Protein AF-A0A250F7J3-F1 (afdb_monomer_lite)

pLDDT: mean 81.71, std 17.4, range [38.53, 98.38]

Organism: NCBI:txid327575

Structure (mmCIF, N/CA/C/O backbone):
data_AF-A0A250F7J3-F1
#
_entry.id   AF-A0A250F7J3-F1
#
loop_
_atom_site.group_PDB
_atom_site.id
_atom_site.type_symbol
_atom_site.label_atom_id
_atom_site.label_alt_id
_atom_site.label_comp_id
_atom_site.label_asym_id
_atom_site.label_entity_id
_atom_site.label_seq_id
_atom_site.pdbx_PDB_ins_code
_atom_site.Cartn_x
_atom_site.Cartn_y
_atom_site.Cartn_z
_atom_site.occupancy
_atom_site.B_iso_or_equiv
_atom_site.auth_seq_id
_atom_site.auth_comp_id
_atom_site.auth_asym_id
_atom_site.auth_atom_id
_atom_site.pdbx_PDB_model_num
ATOM 1 N N . MET A 1 1 ? 18.453 -1.401 -20.185 1.00 39.81 1 MET A N 1
ATOM 2 C CA . MET A 1 1 ? 17.573 -1.669 -19.029 1.00 39.81 1 MET A CA 1
ATOM 3 C C . MET A 1 1 ? 16.421 -0.685 -19.110 1.00 39.81 1 MET A C 1
ATOM 5 O O . MET A 1 1 ? 16.664 0.511 -19.029 1.00 39.81 1 MET A O 1
ATOM 9 N N . SER A 1 2 ? 15.221 -1.156 -19.446 1.00 39.31 2 SER A N 1
ATOM 10 C CA . SER A 1 2 ? 14.044 -0.294 -19.598 1.00 39.31 2 SER A CA 1
ATOM 11 C C . SER A 1 2 ? 13.360 -0.206 -18.242 1.00 39.31 2 SER A C 1
ATOM 13 O O . SER A 1 2 ? 12.761 -1.189 -17.827 1.00 39.31 2 SER A O 1
ATOM 15 N N . SER A 1 3 ? 13.458 0.939 -17.564 1.00 52.19 3 SER A N 1
ATOM 16 C CA . SER A 1 3 ? 12.853 1.124 -16.244 1.00 52.19 3 SER A CA 1
ATOM 17 C C . SER A 1 3 ? 11.342 0.880 -16.301 1.00 52.19 3 SER A C 1
ATOM 19 O O . SER A 1 3 ? 10.613 1.539 -17.054 1.00 52.19 3 SER A O 1
ATOM 21 N N . LYS A 1 4 ? 10.836 -0.084 -15.522 1.00 63.06 4 LYS A N 1
ATOM 22 C CA . LYS A 1 4 ? 9.383 -0.295 -15.393 1.00 63.06 4 LYS A CA 1
ATOM 23 C C . LYS A 1 4 ? 8.756 0.930 -14.715 1.00 63.06 4 LYS A C 1
ATOM 25 O O . LYS A 1 4 ? 8.956 1.192 -13.531 1.00 63.06 4 LYS A O 1
ATOM 30 N N . LYS A 1 5 ? 7.964 1.696 -15.469 1.00 75.81 5 LYS A N 1
ATOM 31 C CA . LYS A 1 5 ? 7.272 2.891 -14.966 1.00 75.81 5 LYS A CA 1
ATOM 32 C C . LYS A 1 5 ? 6.105 2.496 -14.053 1.00 75.81 5 LYS A C 1
ATOM 34 O O . LYS A 1 5 ? 5.155 1.864 -14.504 1.00 75.81 5 LYS A O 1
ATOM 39 N N . THR A 1 6 ? 6.157 2.905 -12.786 1.00 87.12 6 THR A N 1
ATOM 40 C CA . THR A 1 6 ? 5.062 2.704 -11.824 1.00 87.12 6 THR A CA 1
ATOM 41 C C . THR A 1 6 ? 3.988 3.800 -11.918 1.00 87.12 6 THR A C 1
ATOM 43 O O . THR A 1 6 ? 4.267 4.938 -12.304 1.00 87.12 6 THR A O 1
ATOM 46 N N . ILE A 1 7 ? 2.744 3.462 -11.558 1.00 89.94 7 ILE A N 1
ATOM 47 C CA . ILE A 1 7 ? 1.614 4.407 -11.441 1.00 89.94 7 ILE A CA 1
ATOM 48 C C . ILE A 1 7 ? 1.543 5.093 -10.067 1.00 89.94 7 ILE A C 1
ATOM 50 O O . ILE A 1 7 ? 0.808 6.078 -9.896 1.00 89.94 7 ILE A O 1
ATOM 54 N N . PHE A 1 8 ? 2.278 4.562 -9.088 1.00 91.25 8 PHE A N 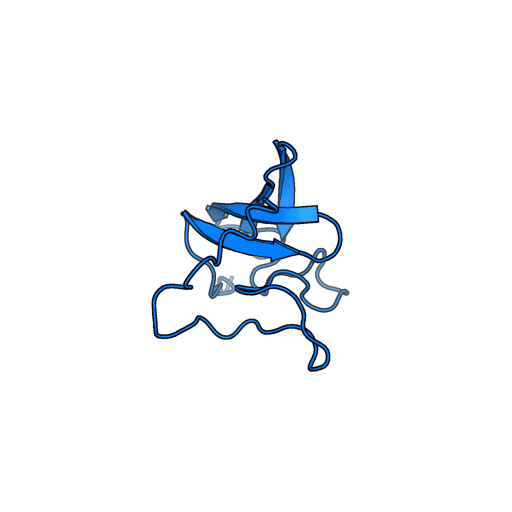1
ATOM 55 C CA . PHE A 1 8 ? 2.339 5.076 -7.727 1.00 91.25 8 PHE A CA 1
ATOM 56 C C . PHE A 1 8 ? 3.308 6.255 -7.634 1.00 91.25 8 PHE A C 1
ATOM 58 O O . PHE A 1 8 ? 4.244 6.396 -8.420 1.00 91.25 8 PHE A O 1
ATOM 65 N N . LYS A 1 9 ? 3.063 7.134 -6.668 1.00 93.31 9 LYS A N 1
ATOM 66 C CA . LYS A 1 9 ? 3.858 8.323 -6.367 1.00 93.31 9 LYS A CA 1
ATOM 67 C C . LYS A 1 9 ? 4.115 8.387 -4.870 1.00 93.31 9 LYS A C 1
ATOM 69 O O . LYS A 1 9 ? 3.313 7.914 -4.070 1.00 93.31 9 LYS A O 1
ATOM 74 N N . ILE A 1 10 ? 5.228 9.007 -4.489 1.00 95.06 10 ILE A N 1
ATOM 75 C CA . ILE A 1 10 ? 5.530 9.279 -3.081 1.00 95.06 10 ILE A CA 1
ATOM 76 C C . ILE A 1 10 ? 4.368 10.070 -2.464 1.00 95.06 10 ILE A C 1
ATOM 78 O O . ILE A 1 10 ? 3.840 10.992 -3.084 1.00 95.06 10 ILE A O 1
ATOM 82 N N . ASN A 1 11 ? 3.998 9.701 -1.238 1.00 95.38 11 ASN A N 1
ATOM 83 C CA . ASN A 1 11 ? 2.852 10.196 -0.473 1.00 95.38 11 ASN A CA 1
ATOM 84 C C . ASN A 1 11 ? 1.467 9.772 -0.976 1.00 95.38 11 ASN A C 1
ATOM 86 O O . ASN A 1 11 ? 0.473 10.186 -0.378 1.00 95.38 11 ASN A O 1
ATOM 90 N N . ASP A 1 12 ? 1.366 8.910 -1.992 1.00 94.69 12 ASP A N 1
ATOM 91 C CA . ASP A 1 12 ? 0.085 8.284 -2.304 1.00 94.69 12 ASP A CA 1
ATOM 92 C C . ASP A 1 12 ? -0.420 7.469 -1.118 1.00 94.69 12 ASP A C 1
ATOM 94 O O . ASP A 1 12 ? 0.327 6.706 -0.493 1.00 94.69 12 ASP A O 1
ATOM 98 N N . ARG A 1 13 ? -1.719 7.610 -0.853 1.00 95.06 13 ARG A N 1
ATOM 99 C CA . ARG A 1 13 ? -2.444 6.755 0.074 1.00 95.06 13 ARG A CA 1
ATOM 100 C C . ARG A 1 13 ? -2.925 5.513 -0.663 1.00 95.06 13 ARG A C 1
ATOM 102 O O . ARG A 1 13 ? -3.601 5.629 -1.684 1.00 95.06 13 ARG A O 1
ATOM 109 N N . VAL A 1 14 ? -2.566 4.349 -0.144 1.00 95.19 14 VAL A N 1
ATOM 110 C CA . VAL A 1 14 ? -2.816 3.051 -0.775 1.00 95.19 14 VAL A CA 1
ATOM 111 C C . VAL A 1 14 ? -3.313 2.038 0.247 1.00 95.19 14 VAL A C 1
ATOM 113 O O . VAL A 1 14 ? -3.083 2.189 1.446 1.00 95.19 14 VAL A O 1
ATOM 116 N N . PHE A 1 15 ? -3.991 1.008 -0.232 1.00 94.81 15 PHE A N 1
ATOM 117 C CA . PHE A 1 15 ? -4.543 -0.083 0.549 1.00 94.81 15 PHE A CA 1
ATOM 118 C C . PHE A 1 15 ? -4.009 -1.413 0.028 1.00 94.81 15 PHE A C 1
ATOM 120 O O . PHE A 1 15 ? -3.922 -1.613 -1.184 1.00 94.81 15 PHE A O 1
ATOM 127 N N . ASP A 1 16 ? -3.701 -2.318 0.946 1.00 94.38 16 ASP A N 1
ATOM 128 C CA . ASP A 1 16 ? -3.455 -3.729 0.677 1.00 94.38 16 ASP A CA 1
ATOM 129 C C . ASP A 1 16 ? -4.355 -4.553 1.603 1.00 94.38 16 ASP A C 1
ATOM 131 O O . ASP A 1 16 ? -4.484 -4.240 2.786 1.00 94.38 16 ASP A O 1
ATOM 135 N N . ILE A 1 17 ? -4.995 -5.603 1.090 1.00 91.56 17 ILE A N 1
ATOM 136 C CA . ILE A 1 17 ? -5.949 -6.395 1.879 1.00 91.56 17 ILE A CA 1
ATOM 137 C C . ILE A 1 17 ? -5.312 -7.110 3.080 1.00 91.56 17 ILE A C 1
ATOM 139 O O . ILE A 1 17 ? -6.001 -7.363 4.066 1.00 91.56 17 ILE A O 1
ATOM 143 N N . LEU A 1 18 ? -4.012 -7.412 3.028 1.00 92.94 18 LEU A N 1
ATOM 144 C CA . LEU A 1 18 ? -3.295 -8.096 4.106 1.00 92.94 18 LEU A CA 1
ATOM 145 C C . LEU A 1 18 ? -2.810 -7.128 5.190 1.00 92.94 18 LEU A C 1
ATOM 147 O O . LEU A 1 18 ? -2.690 -7.513 6.351 1.00 92.94 18 LEU A O 1
ATOM 151 N N . PHE A 1 19 ? -2.518 -5.880 4.819 1.00 95.12 19 PHE A N 1
ATOM 152 C CA . PHE A 1 19 ? -1.838 -4.918 5.698 1.00 95.12 19 PHE A CA 1
ATOM 153 C C . PHE A 1 19 ? -2.669 -3.672 6.023 1.00 95.12 19 PHE A C 1
ATOM 155 O O . PHE A 1 19 ? -2.281 -2.873 6.878 1.00 95.12 19 PHE A O 1
ATOM 162 N N . GLY A 1 20 ? -3.815 -3.508 5.366 1.00 94.94 20 GLY A N 1
ATOM 163 C CA . GLY A 1 20 ? -4.680 -2.348 5.486 1.00 94.94 20 GLY A CA 1
ATOM 164 C C . GLY A 1 20 ? -4.141 -1.136 4.730 1.00 94.94 20 GLY A C 1
ATOM 165 O O . GLY A 1 20 ? -3.549 -1.239 3.654 1.00 94.94 20 GLY A O 1
ATOM 166 N N . TRP A 1 21 ? -4.372 0.048 5.293 1.00 97.06 21 TRP A N 1
ATOM 167 C CA . TRP A 1 21 ? -3.948 1.298 4.680 1.00 97.06 21 TRP A CA 1
ATOM 168 C C . TRP A 1 21 ? -2.479 1.629 4.959 1.00 97.06 21 TRP A C 1
ATOM 170 O O . TRP A 1 21 ? -1.947 1.397 6.046 1.00 97.06 21 TRP A O 1
ATOM 180 N N . GLY A 1 22 ? -1.835 2.237 3.969 1.00 97.31 22 GLY A N 1
ATOM 181 C CA . GLY A 1 22 ? -0.454 2.681 4.033 1.00 97.31 22 GLY A CA 1
ATOM 182 C C . GLY A 1 22 ? -0.171 3.849 3.103 1.00 97.31 22 GLY A C 1
ATOM 183 O O . GLY A 1 22 ? -1.026 4.313 2.347 1.00 97.31 22 GLY A O 1
ATOM 184 N N . THR A 1 23 ? 1.047 4.360 3.196 1.00 97.94 23 THR A N 1
ATOM 185 C CA . THR A 1 23 ? 1.506 5.501 2.407 1.00 97.94 23 THR A CA 1
ATOM 186 C C . THR A 1 23 ? 2.791 5.134 1.689 1.00 97.94 23 THR A C 1
ATOM 188 O O . THR A 1 23 ? 3.726 4.624 2.309 1.00 97.94 23 THR A O 1
ATOM 191 N N . VAL A 1 24 ? 2.861 5.423 0.391 1.00 96.88 24 VAL A N 1
ATOM 192 C CA . VAL A 1 24 ? 4.087 5.236 -0.392 1.00 96.88 24 VAL A CA 1
ATOM 193 C C . VAL A 1 24 ? 5.155 6.192 0.135 1.00 96.88 24 VAL A C 1
ATOM 195 O O . VAL A 1 24 ? 4.961 7.410 0.139 1.00 96.88 24 VAL A O 1
ATOM 198 N N . LYS A 1 25 ? 6.281 5.653 0.603 1.00 96.94 25 LYS A N 1
ATOM 199 C CA . LYS A 1 25 ? 7.378 6.445 1.186 1.00 96.94 25 LYS A CA 1
ATOM 200 C C . LYS A 1 25 ? 8.625 6.489 0.325 1.00 96.94 25 LYS A C 1
ATOM 202 O O . LYS A 1 25 ? 9.364 7.463 0.416 1.00 96.94 25 LYS A O 1
ATOM 207 N N . HIS A 1 26 ? 8.834 5.492 -0.525 1.00 94.19 26 HIS A N 1
ATOM 208 C CA . HIS A 1 26 ? 10.002 5.442 -1.389 1.00 94.19 26 HIS A CA 1
ATOM 209 C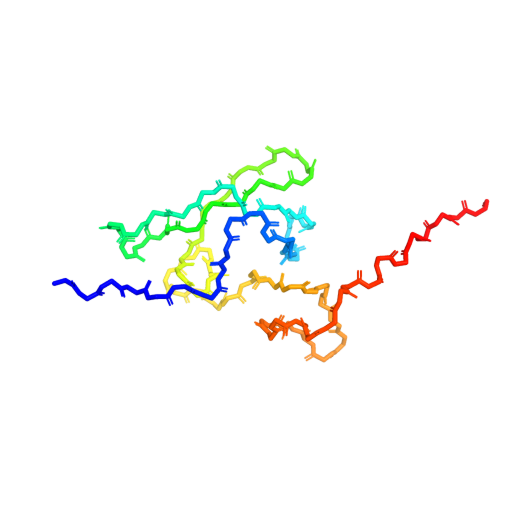 C . HIS A 1 26 ? 9.658 4.815 -2.738 1.00 94.19 26 HIS A C 1
ATOM 211 O O . HIS A 1 26 ? 8.840 3.898 -2.804 1.00 94.19 26 HIS A O 1
ATOM 217 N N . ILE A 1 27 ? 10.293 5.312 -3.801 1.00 92.31 27 ILE A N 1
ATOM 218 C CA . ILE A 1 27 ? 10.242 4.723 -5.140 1.00 92.31 27 ILE A CA 1
ATOM 219 C C . ILE A 1 27 ? 11.676 4.653 -5.670 1.00 92.31 27 ILE A C 1
ATOM 221 O O . ILE A 1 27 ? 12.325 5.686 -5.827 1.00 92.31 27 ILE A O 1
ATOM 225 N N . ASN A 1 28 ? 12.176 3.445 -5.923 1.00 86.81 28 ASN A N 1
ATOM 226 C CA . ASN A 1 28 ? 13.496 3.216 -6.497 1.00 86.81 28 ASN A CA 1
ATOM 227 C C . ASN A 1 28 ? 13.399 3.023 -8.017 1.00 86.81 28 ASN A C 1
ATOM 229 O O . ASN A 1 28 ? 13.018 1.961 -8.482 1.00 86.81 28 ASN A O 1
ATOM 233 N N . ASN A 1 29 ? 13.792 4.026 -8.799 1.00 73.69 29 ASN A N 1
ATOM 234 C CA . ASN A 1 29 ? 13.721 3.947 -10.264 1.00 73.69 29 ASN A CA 1
ATOM 235 C C . ASN A 1 29 ? 14.900 3.196 -10.915 1.00 73.69 29 ASN A C 1
ATOM 237 O O . ASN A 1 29 ? 14.953 3.123 -12.141 1.00 73.69 29 ASN A O 1
ATOM 241 N N . MET A 1 30 ? 15.864 2.701 -10.128 1.00 69.44 30 MET A N 1
ATOM 242 C CA . MET A 1 30 ? 17.070 2.034 -10.641 1.00 69.44 30 MET A CA 1
ATOM 243 C C . MET A 1 30 ? 16.960 0.506 -10.666 1.00 69.44 30 MET A C 1
ATOM 245 O O . MET A 1 30 ? 17.765 -0.139 -11.331 1.00 69.44 30 MET A O 1
ATOM 249 N N . ILE A 1 31 ? 16.003 -0.069 -9.933 1.00 68.25 31 ILE A N 1
ATOM 250 C CA . ILE A 1 31 ? 15.793 -1.516 -9.832 1.00 68.25 31 ILE A CA 1
ATOM 251 C C . ILE A 1 31 ? 14.365 -1.807 -10.290 1.00 68.25 31 ILE A C 1
ATOM 253 O O . ILE A 1 31 ? 13.428 -1.160 -9.826 1.00 68.25 31 ILE A O 1
ATOM 257 N N . ASP A 1 32 ? 14.209 -2.748 -11.219 1.00 64.38 32 ASP A N 1
ATOM 258 C CA . ASP A 1 32 ? 12.899 -3.100 -11.782 1.00 64.38 32 ASP A CA 1
ATOM 259 C C . ASP A 1 32 ? 12.043 -3.916 -10.796 1.00 64.38 32 ASP A C 1
ATOM 261 O O . ASP A 1 32 ? 10.813 -3.778 -10.768 1.00 64.38 32 ASP A O 1
ATOM 265 N N . ASP A 1 33 ? 12.703 -4.691 -9.934 1.00 72.38 33 ASP A N 1
ATOM 266 C CA . ASP A 1 33 ? 12.073 -5.498 -8.896 1.00 72.38 33 ASP A CA 1
ATOM 267 C C . ASP A 1 33 ? 11.964 -4.709 -7.593 1.00 72.38 33 ASP A C 1
ATOM 269 O O . ASP A 1 33 ? 12.919 -4.079 -7.137 1.00 72.38 33 ASP A O 1
ATOM 273 N N . PHE A 1 34 ? 10.790 -4.771 -6.962 1.00 80.94 34 PHE A N 1
ATOM 274 C CA . PHE A 1 34 ? 10.572 -4.211 -5.626 1.00 80.94 34 PHE A CA 1
ATOM 275 C C . PHE A 1 34 ? 10.892 -2.715 -5.496 1.00 80.94 34 PHE A C 1
ATOM 277 O O . PHE A 1 34 ? 11.504 -2.277 -4.525 1.00 80.94 34 PHE A O 1
ATOM 284 N N . CYS A 1 35 ? 10.472 -1.903 -6.466 1.00 89.19 35 CYS A N 1
ATOM 285 C CA . CYS A 1 35 ? 10.777 -0.478 -6.476 1.00 89.19 35 CYS A CA 1
ATOM 286 C C . CYS A 1 35 ? 9.881 0.386 -5.578 1.00 89.19 35 CYS A C 1
ATOM 288 O O . CYS A 1 35 ? 10.290 1.492 -5.233 1.00 89.19 35 CYS A O 1
ATOM 290 N N . VAL A 1 36 ? 8.688 -0.065 -5.178 1.00 93.50 36 VAL A N 1
ATOM 291 C CA . VAL A 1 36 ? 7.715 0.757 -4.434 1.00 93.50 36 VAL A CA 1
ATOM 292 C C . VAL A 1 36 ? 7.686 0.351 -2.964 1.00 93.50 36 VAL A C 1
ATOM 294 O O . VAL A 1 36 ? 7.211 -0.728 -2.631 1.00 93.50 36 VAL A O 1
ATOM 297 N N . GLN A 1 37 ? 8.137 1.220 -2.059 1.00 95.94 37 GLN A N 1
ATOM 298 C CA . GLN A 1 37 ?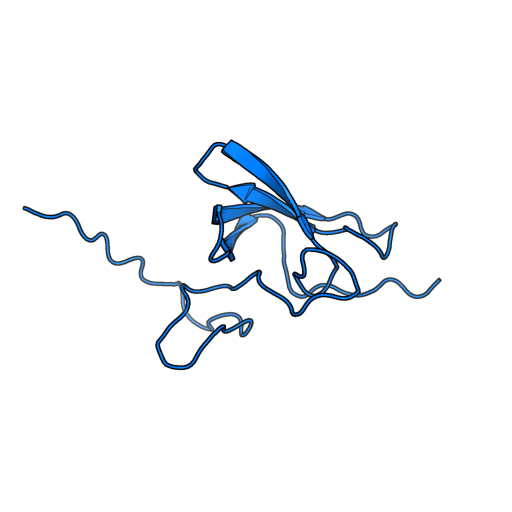 8.017 0.989 -0.617 1.00 95.94 37 GLN A CA 1
ATOM 299 C C . GLN A 1 37 ? 6.779 1.675 -0.051 1.00 95.94 37 GLN A C 1
ATOM 301 O O . GLN A 1 37 ? 6.602 2.893 -0.185 1.00 95.94 37 GLN A O 1
ATOM 306 N N . VAL A 1 38 ? 5.987 0.912 0.691 1.00 97.62 38 VAL A N 1
ATOM 307 C CA . VAL A 1 38 ? 4.833 1.405 1.440 1.00 97.62 38 VAL A CA 1
ATOM 308 C C . VAL A 1 38 ? 5.081 1.218 2.927 1.00 97.62 38 VAL A C 1
ATOM 310 O O . VAL A 1 38 ? 5.474 0.140 3.372 1.00 97.62 38 VAL A O 1
ATOM 313 N N . THR A 1 39 ? 4.822 2.272 3.696 1.00 98.38 39 THR A N 1
ATOM 314 C CA . THR A 1 39 ? 4.725 2.194 5.156 1.00 98.38 39 THR A CA 1
ATOM 315 C C . THR A 1 39 ? 3.252 2.151 5.529 1.00 98.38 39 THR A C 1
ATOM 317 O O . THR A 1 39 ? 2.531 3.126 5.305 1.00 98.38 39 THR A O 1
ATOM 320 N N . PHE A 1 40 ? 2.813 1.025 6.079 1.00 97.94 40 PHE A N 1
ATOM 321 C CA . PHE A 1 40 ? 1.451 0.809 6.559 1.00 97.94 40 PHE A CA 1
ATOM 322 C C . PHE A 1 40 ? 1.218 1.489 7.907 1.00 97.94 40 PHE A C 1
ATOM 324 O O . PHE A 1 40 ? 2.163 1.766 8.649 1.00 97.94 40 PHE A O 1
ATOM 331 N N . ASP A 1 41 ? -0.045 1.741 8.245 1.00 96.62 41 ASP A N 1
ATOM 332 C CA . ASP A 1 41 ? -0.433 2.378 9.513 1.00 96.62 41 ASP A CA 1
ATOM 333 C C . ASP A 1 41 ? -0.029 1.543 10.735 1.00 96.62 41 ASP A C 1
ATOM 335 O O . ASP A 1 41 ? 0.283 2.085 11.795 1.00 96.62 41 ASP A O 1
ATOM 339 N N . SER A 1 42 ? 0.069 0.223 10.556 1.00 95.69 42 SER A N 1
ATOM 340 C CA . SER A 1 42 ? 0.652 -0.717 11.521 1.00 95.69 42 SER A CA 1
ATOM 341 C C . SER A 1 42 ? 2.158 -0.518 11.748 1.00 95.69 42 SER A C 1
ATOM 343 O O . SER A 1 42 ? 2.754 -1.218 12.562 1.00 95.69 42 SER A O 1
ATOM 345 N N . LYS A 1 43 ? 2.783 0.438 11.046 1.00 94.94 43 LYS A N 1
ATOM 346 C CA . LYS A 1 43 ? 4.227 0.721 10.977 1.00 94.94 43 LYS A CA 1
ATOM 347 C C . LYS A 1 43 ? 5.041 -0.327 10.212 1.00 94.94 43 LYS A C 1
ATOM 349 O O . LYS A 1 43 ? 6.259 -0.172 10.097 1.00 94.94 43 LYS A O 1
ATOM 354 N N . LEU A 1 44 ? 4.391 -1.344 9.643 1.00 97.00 44 LEU A N 1
ATOM 355 C CA . LEU A 1 44 ? 5.026 -2.323 8.765 1.00 97.00 44 LEU A CA 1
ATOM 356 C C . LEU A 1 44 ? 5.486 -1.657 7.462 1.00 97.00 44 LEU A C 1
ATOM 358 O O . LEU A 1 44 ? 4.783 -0.816 6.901 1.00 97.00 44 LEU A O 1
ATOM 362 N N . ARG A 1 45 ? 6.665 -2.038 6.968 1.00 97.25 45 ARG A N 1
ATOM 363 C CA . ARG A 1 45 ? 7.226 -1.534 5.709 1.00 97.25 45 ARG A CA 1
ATOM 364 C C . ARG A 1 45 ? 7.375 -2.684 4.733 1.00 97.25 45 ARG A C 1
ATOM 366 O O . ARG A 1 45 ? 8.086 -3.633 5.044 1.00 97.25 45 ARG A O 1
ATOM 373 N N . ILE A 1 46 ? 6.739 -2.584 3.572 1.00 96.12 46 ILE A N 1
ATOM 374 C CA . ILE A 1 46 ? 6.771 -3.626 2.540 1.00 96.12 46 ILE A CA 1
ATOM 375 C C . ILE A 1 46 ? 7.164 -3.005 1.206 1.00 96.12 46 ILE A C 1
ATOM 377 O O . ILE A 1 46 ? 6.775 -1.876 0.894 1.00 96.12 46 ILE A O 1
ATOM 381 N N . TRP A 1 47 ? 7.941 -3.760 0.437 1.00 94.25 47 TRP A N 1
ATOM 382 C CA . TRP A 1 47 ? 8.312 -3.417 -0.925 1.00 94.25 47 TRP A CA 1
ATOM 383 C C . TRP A 1 47 ? 7.441 -4.175 -1.921 1.00 94.25 47 TRP A C 1
ATOM 385 O O . TRP A 1 47 ? 7.179 -5.363 -1.752 1.00 94.25 47 TRP A O 1
ATOM 395 N N . TYR A 1 48 ? 7.030 -3.472 -2.967 1.00 93.62 48 TYR A N 1
ATOM 396 C CA . TYR A 1 48 ? 6.198 -3.964 -4.051 1.00 93.62 48 TYR A CA 1
ATOM 397 C C . TYR A 1 48 ? 6.903 -3.739 -5.381 1.00 93.62 48 TYR A C 1
ATOM 399 O O . TYR A 1 48 ? 7.683 -2.796 -5.547 1.00 93.62 48 TYR A O 1
ATOM 407 N N . THR A 1 49 ? 6.591 -4.585 -6.350 1.00 92.00 49 THR A N 1
ATOM 408 C CA . THR A 1 49 ? 6.941 -4.383 -7.758 1.00 92.00 49 THR A CA 1
ATOM 409 C C . THR A 1 49 ? 6.317 -3.091 -8.309 1.00 92.00 49 THR A C 1
ATOM 411 O O . THR A 1 49 ? 5.399 -2.510 -7.723 1.00 92.00 49 THR A O 1
ATOM 414 N N . ALA A 1 50 ? 6.760 -2.649 -9.491 1.00 90.25 50 ALA A N 1
ATOM 415 C CA . ALA A 1 50 ? 6.261 -1.421 -10.124 1.00 90.25 50 ALA A CA 1
ATOM 416 C C . ALA A 1 50 ? 4.736 -1.404 -10.358 1.00 90.25 50 ALA A C 1
ATOM 418 O O . ALA A 1 50 ? 4.125 -0.331 -10.348 1.00 90.25 50 ALA A O 1
ATOM 419 N N . ASN A 1 51 ? 4.119 -2.574 -10.550 1.00 89.62 51 ASN A N 1
ATOM 420 C CA . ASN A 1 51 ? 2.673 -2.738 -10.705 1.00 89.62 51 ASN A CA 1
ATOM 421 C C . ASN A 1 51 ? 1.934 -2.970 -9.374 1.00 89.62 51 ASN A C 1
ATOM 423 O O . ASN A 1 51 ? 0.724 -3.148 -9.402 1.00 89.62 51 ASN A O 1
ATOM 427 N N . GLY A 1 52 ? 2.611 -2.939 -8.222 1.00 91.44 52 GLY A N 1
ATOM 428 C CA . GLY A 1 52 ? 1.978 -3.065 -6.905 1.00 91.44 52 GLY A CA 1
ATOM 429 C C . GLY A 1 52 ? 1.707 -4.505 -6.465 1.00 91.44 52 GLY A C 1
ATOM 430 O O . GLY A 1 52 ? 0.738 -4.736 -5.747 1.00 91.44 52 GLY A O 1
ATOM 431 N N . ALA A 1 53 ? 2.516 -5.471 -6.900 1.00 92.25 53 ALA A N 1
ATOM 432 C CA . ALA A 1 53 ? 2.468 -6.858 -6.437 1.00 92.25 53 ALA A CA 1
ATOM 433 C C . ALA A 1 53 ? 3.566 -7.144 -5.398 1.00 92.25 53 ALA A C 1
ATOM 435 O O . ALA A 1 53 ? 4.601 -6.476 -5.365 1.00 92.25 53 ALA A O 1
ATOM 436 N N . LEU A 1 54 ? 3.338 -8.150 -4.549 1.00 90.25 54 LEU A N 1
ATOM 437 C CA . LEU A 1 54 ? 4.291 -8.588 -3.518 1.00 90.25 54 LEU A CA 1
ATOM 438 C C . LEU A 1 54 ? 5.454 -9.424 -4.061 1.00 90.25 54 LEU A C 1
ATOM 440 O O . LEU A 1 54 ? 6.389 -9.704 -3.323 1.00 90.25 54 LEU A O 1
ATOM 444 N N . ASN A 1 55 ? 5.389 -9.861 -5.315 1.00 83.50 55 ASN A N 1
ATOM 445 C CA . ASN A 1 55 ? 6.515 -10.337 -6.114 1.00 83.50 55 ASN A CA 1
ATOM 446 C C . ASN A 1 55 ? 6.102 -10.321 -7.599 1.00 83.50 55 ASN A C 1
ATOM 448 O O . ASN A 1 55 ? 4.954 -10.012 -7.918 1.00 83.50 55 ASN A O 1
ATOM 452 N N . GLU A 1 56 ? 7.012 -10.676 -8.506 1.00 76.31 56 GLU A N 1
ATOM 453 C CA . GLU A 1 56 ? 6.730 -10.685 -9.950 1.00 76.31 56 GLU A CA 1
ATOM 454 C C . GLU A 1 56 ? 5.743 -11.774 -10.417 1.00 76.31 56 GLU A C 1
ATOM 456 O O . GLU A 1 56 ? 5.191 -11.670 -11.510 1.00 76.31 56 GLU A O 1
ATOM 461 N N . LEU A 1 57 ? 5.509 -12.808 -9.604 1.00 78.19 57 LEU A N 1
ATOM 462 C CA . LEU A 1 57 ? 4.631 -13.939 -9.926 1.00 78.19 57 LEU A CA 1
ATOM 463 C C . LEU A 1 57 ? 3.199 -13.753 -9.401 1.00 78.19 57 LEU A C 1
ATOM 465 O O . LEU A 1 57 ? 2.293 -14.474 -9.818 1.00 78.19 57 LEU A O 1
ATOM 469 N N . TYR A 1 58 ? 2.984 -12.812 -8.481 1.00 80.75 58 TYR A N 1
ATOM 470 C CA . TYR A 1 58 ? 1.693 -12.557 -7.857 1.00 80.75 58 TYR A CA 1
ATOM 471 C C . TYR A 1 58 ? 0.917 -11.459 -8.580 1.00 80.75 58 TYR A C 1
ATOM 473 O O . TYR A 1 58 ? 1.462 -10.512 -9.150 1.00 80.75 58 TYR A O 1
ATOM 481 N N . THR A 1 59 ? -0.407 -11.566 -8.504 1.00 87.25 59 THR A N 1
ATOM 482 C CA . THR A 1 59 ? -1.311 -10.495 -8.917 1.00 87.25 59 THR A CA 1
ATOM 483 C C . THR A 1 59 ? -1.101 -9.250 -8.051 1.00 87.25 59 THR A C 1
ATOM 485 O O . THR A 1 59 ? -0.888 -9.391 -6.844 1.00 87.25 59 THR A O 1
ATOM 488 N N . PRO A 1 60 ? -1.215 -8.037 -8.617 1.00 91.12 60 PRO A N 1
ATOM 489 C CA . PRO A 1 60 ? -1.145 -6.808 -7.840 1.00 91.12 60 PRO A CA 1
ATOM 490 C C . PRO A 1 60 ? -2.155 -6.762 -6.696 1.00 91.12 60 PRO A C 1
ATOM 492 O O . PRO A 1 60 ? -3.324 -7.103 -6.880 1.00 91.12 60 PRO A O 1
ATOM 495 N N . THR A 1 61 ? -1.704 -6.296 -5.535 1.00 93.44 61 THR A N 1
ATOM 496 C CA . THR A 1 61 ? -2.521 -6.152 -4.321 1.00 93.44 61 THR A CA 1
ATOM 497 C C . THR A 1 61 ? -2.603 -4.704 -3.839 1.00 93.44 61 THR A C 1
ATOM 499 O O . THR A 1 61 ? -3.542 -4.321 -3.144 1.00 93.44 61 THR A O 1
ATOM 502 N N . LEU A 1 62 ? -1.669 -3.852 -4.266 1.00 93.38 62 LEU A N 1
ATOM 503 C CA . LEU A 1 62 ? -1.679 -2.443 -3.909 1.00 93.38 62 LEU A CA 1
ATOM 504 C C . LEU A 1 62 ? -2.771 -1.691 -4.679 1.00 93.38 62 LEU A C 1
ATOM 506 O O . LEU A 1 62 ? -2.768 -1.670 -5.909 1.00 93.38 62 LEU A O 1
ATOM 510 N N . SER A 1 63 ? -3.675 -1.033 -3.964 1.00 93.62 63 SER A N 1
ATOM 511 C CA . SER A 1 63 ? -4.857 -0.356 -4.510 1.00 93.62 63 SER A CA 1
ATOM 512 C C . SER A 1 63 ? -4.957 1.084 -3.999 1.00 93.62 63 SER A C 1
ATOM 514 O O . SER A 1 63 ? -4.463 1.395 -2.921 1.00 93.62 63 SER A O 1
ATOM 516 N N . PHE A 1 64 ? -5.614 1.986 -4.735 1.00 91.69 64 PHE A N 1
ATOM 517 C CA . PHE A 1 64 ? -5.900 3.343 -4.225 1.00 91.69 64 PHE A CA 1
ATOM 518 C C . PHE A 1 64 ? -7.139 3.385 -3.320 1.00 91.69 64 PHE A C 1
ATOM 520 O O . PHE A 1 64 ? -7.362 4.367 -2.615 1.00 91.69 64 PHE A O 1
ATOM 527 N N . THR A 1 65 ? -7.957 2.335 -3.346 1.00 89.94 65 THR A N 1
ATOM 528 C CA . THR A 1 65 ? -9.163 2.191 -2.525 1.00 89.94 65 THR A CA 1
ATOM 529 C C . THR A 1 65 ? -9.181 0.845 -1.815 1.00 89.94 65 THR A C 1
ATOM 531 O O . THR A 1 65 ? -8.548 -0.109 -2.269 1.00 89.94 65 THR A O 1
ATOM 534 N N . GLU A 1 66 ? -9.980 0.732 -0.756 1.00 88.62 66 GLU A N 1
ATOM 535 C CA . GLU A 1 66 ? -10.376 -0.572 -0.222 1.00 88.62 66 GLU A CA 1
ATOM 536 C C . GLU A 1 66 ? -10.990 -1.457 -1.311 1.00 88.62 66 GLU A C 1
ATOM 538 O O . GLU A 1 66 ? -11.557 -0.977 -2.304 1.00 88.62 66 GLU A O 1
ATOM 543 N N . TYR A 1 67 ? -10.855 -2.765 -1.118 1.00 85.44 67 TYR A N 1
ATOM 544 C CA . TYR A 1 67 ? -11.446 -3.744 -2.015 1.00 85.44 67 TYR A CA 1
ATOM 545 C C . TYR A 1 67 ? -12.960 -3.716 -1.827 1.00 85.44 67 TYR A C 1
ATOM 547 O O . TYR A 1 67 ? -13.467 -3.612 -0.712 1.00 85.44 67 TYR A O 1
ATOM 555 N N . THR A 1 68 ? -13.693 -3.821 -2.929 1.00 84.06 68 THR A N 1
ATOM 556 C CA . THR A 1 68 ? -15.157 -3.910 -2.892 1.00 84.06 68 THR A CA 1
ATOM 557 C C . THR A 1 68 ? -15.597 -5.307 -3.308 1.00 84.06 68 THR A C 1
ATOM 559 O O . THR A 1 68 ? -14.784 -6.116 -3.749 1.00 84.06 68 THR A O 1
ATOM 562 N N . ILE A 1 69 ? -16.903 -5.580 -3.282 1.00 83.44 69 ILE A N 1
ATOM 563 C CA . ILE A 1 69 ? -17.467 -6.786 -3.915 1.00 83.44 69 ILE A CA 1
ATOM 564 C C . ILE A 1 69 ? -17.122 -6.901 -5.413 1.00 83.44 69 ILE A C 1
ATOM 566 O O . ILE A 1 69 ? -17.241 -7.976 -5.987 1.00 83.44 69 ILE A O 1
ATOM 570 N N . LYS A 1 70 ? -16.688 -5.801 -6.051 1.00 79.69 70 LYS A N 1
ATOM 571 C CA . LYS A 1 70 ? -16.210 -5.765 -7.440 1.00 79.69 70 LYS A CA 1
ATOM 572 C C . LYS A 1 70 ? -14.702 -6.034 -7.571 1.00 79.69 70 LYS A C 1
ATOM 574 O O . LYS A 1 70 ? -14.181 -5.983 -8.678 1.00 79.69 70 LYS A O 1
ATOM 579 N N . GLY A 1 71 ? -14.007 -6.298 -6.464 1.00 78.25 71 GLY A N 1
ATOM 580 C CA . GLY A 1 71 ? -12.573 -6.570 -6.419 1.00 78.25 71 GLY A CA 1
ATOM 581 C C . GLY A 1 71 ? -11.698 -5.336 -6.171 1.00 78.25 71 GLY A C 1
ATOM 582 O O . GLY A 1 71 ? -12.148 -4.323 -5.620 1.00 78.25 71 GLY A O 1
ATOM 583 N N . LEU A 1 72 ? -10.425 -5.473 -6.553 1.00 82.00 72 LEU A N 1
ATOM 584 C CA . LEU A 1 72 ? -9.356 -4.476 -6.432 1.00 82.00 72 LEU A CA 1
ATOM 585 C C . LEU A 1 72 ? -9.422 -3.436 -7.564 1.00 82.00 72 LEU A C 1
ATOM 587 O O . LEU A 1 72 ? -9.730 -3.767 -8.707 1.00 82.00 72 LEU A O 1
ATOM 591 N N . SER A 1 73 ? -9.091 -2.176 -7.255 1.00 78.38 73 SER A N 1
ATOM 592 C CA . SER A 1 73 ? -9.012 -1.090 -8.238 1.00 78.38 73 SER A CA 1
ATOM 593 C C . SER A 1 73 ? -7.707 -0.300 -8.121 1.00 78.38 73 SER A C 1
ATOM 595 O O . SER A 1 73 ? -7.502 0.494 -7.205 1.00 78.38 73 SER A O 1
ATOM 597 N N . GLN A 1 74 ? -6.846 -0.437 -9.129 1.00 82.06 74 GLN A N 1
ATOM 598 C CA . GLN A 1 74 ? -5.636 0.383 -9.287 1.00 82.06 74 GLN A CA 1
ATOM 599 C C . GLN A 1 74 ? -5.870 1.671 -10.083 1.00 82.06 74 GLN A C 1
ATOM 601 O O . GLN A 1 74 ? -4.930 2.393 -10.418 1.00 82.06 74 GLN A O 1
ATOM 606 N N . THR A 1 75 ? -7.127 1.996 -10.384 1.00 83.50 75 THR A N 1
ATOM 607 C CA . THR A 1 75 ? -7.444 3.244 -11.073 1.00 83.50 75 THR A CA 1
ATOM 608 C C . THR A 1 75 ? -7.343 4.394 -10.083 1.00 83.50 75 THR A C 1
ATOM 610 O O . THR A 1 75 ? -8.089 4.450 -9.105 1.00 83.50 75 THR A O 1
ATOM 613 N N . ARG A 1 76 ? -6.431 5.335 -10.346 1.00 80.75 76 ARG A N 1
ATOM 614 C CA . ARG A 1 76 ? -6.298 6.537 -9.524 1.00 80.75 76 ARG A CA 1
ATOM 615 C C . ARG A 1 76 ? -7.615 7.333 -9.567 1.00 80.75 76 ARG A C 1
ATOM 617 O O . ARG A 1 76 ? -8.062 7.695 -10.658 1.00 80.75 76 ARG A O 1
ATOM 624 N N . PRO A 1 77 ? -8.240 7.630 -8.418 1.00 71.81 77 PRO A N 1
ATOM 625 C CA . PRO A 1 77 ? -9.479 8.396 -8.383 1.00 71.81 77 PRO A CA 1
ATOM 626 C C . PRO A 1 77 ? -9.232 9.826 -8.889 1.00 71.81 77 PRO A C 1
ATOM 628 O O . PRO A 1 77 ? -8.259 10.472 -8.508 1.00 71.81 77 PRO A O 1
ATOM 631 N N . LYS A 1 78 ? -10.117 10.325 -9.764 1.00 69.31 78 LYS A N 1
ATOM 632 C CA . LYS A 1 78 ? -10.031 11.688 -10.333 1.00 69.31 78 LYS A CA 1
ATOM 633 C C . LYS A 1 78 ? -10.364 12.794 -9.321 1.00 69.31 78 LYS A C 1
ATOM 635 O O . LYS A 1 78 ? -10.043 13.951 -9.560 1.00 69.31 78 LYS A O 1
ATOM 640 N N . ALA A 1 79 ? -11.015 12.442 -8.215 1.00 59.78 79 ALA A N 1
ATOM 641 C CA . ALA A 1 79 ? -11.398 13.346 -7.137 1.00 59.78 79 ALA A CA 1
ATOM 642 C C . ALA A 1 79 ? -10.694 12.932 -5.833 1.00 59.78 79 ALA A C 1
ATOM 644 O O . ALA A 1 79 ? -10.396 11.744 -5.672 1.00 59.78 79 ALA A O 1
ATOM 645 N N . PRO A 1 80 ? -10.442 13.865 -4.893 1.00 55.00 80 PRO A N 1
ATOM 646 C CA . PRO A 1 80 ? -9.916 13.510 -3.582 1.00 55.00 80 PRO A CA 1
ATOM 647 C C . PRO A 1 80 ? -10.828 12.466 -2.934 1.00 55.00 80 PRO A C 1
ATOM 649 O O . PRO A 1 80 ? -12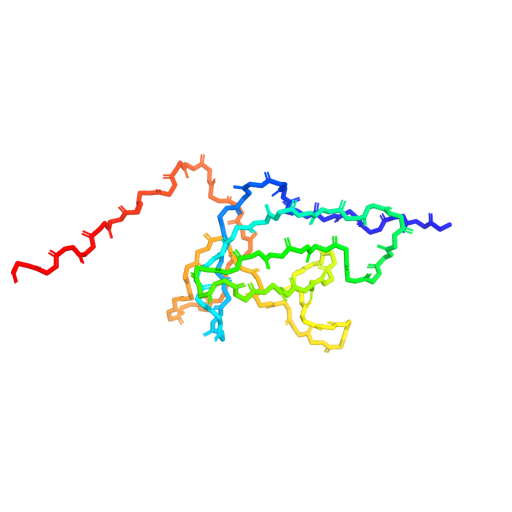.050 12.639 -2.874 1.00 55.00 80 PRO A O 1
ATOM 652 N N . LEU A 1 81 ? -10.229 11.362 -2.481 1.00 54.16 81 LEU A N 1
ATOM 653 C CA . LEU A 1 81 ? -10.943 10.323 -1.752 1.00 54.16 81 LEU A CA 1
ATOM 654 C C . LEU A 1 81 ? -11.568 10.970 -0.515 1.00 54.16 81 LEU A C 1
ATOM 656 O O . LEU A 1 81 ? -10.855 11.407 0.384 1.00 54.16 81 LEU A O 1
ATOM 660 N N . LYS A 1 82 ? -12.903 11.055 -0.470 1.00 48.62 82 LYS A N 1
ATOM 661 C CA . LYS A 1 82 ? -13.618 11.410 0.757 1.00 48.62 82 LYS A CA 1
ATOM 662 C C . LYS A 1 82 ? -13.475 10.229 1.709 1.00 48.62 82 LYS A C 1
ATOM 664 O O . LYS A 1 82 ? -14.277 9.299 1.665 1.00 48.62 82 LYS A O 1
ATOM 669 N N . TYR A 1 83 ? -12.440 10.251 2.539 1.00 52.00 83 TYR A N 1
ATOM 670 C CA . TYR A 1 83 ? -12.308 9.358 3.683 1.00 52.00 83 TYR A CA 1
ATOM 671 C C . TYR A 1 83 ? -13.492 9.637 4.616 1.00 52.00 83 TYR A C 1
ATOM 673 O O . TYR A 1 83 ? -13.497 10.587 5.396 1.00 52.00 83 TYR A O 1
ATOM 681 N N . LYS A 1 84 ? -14.570 8.858 4.487 1.00 47.28 84 LYS A N 1
ATOM 682 C CA 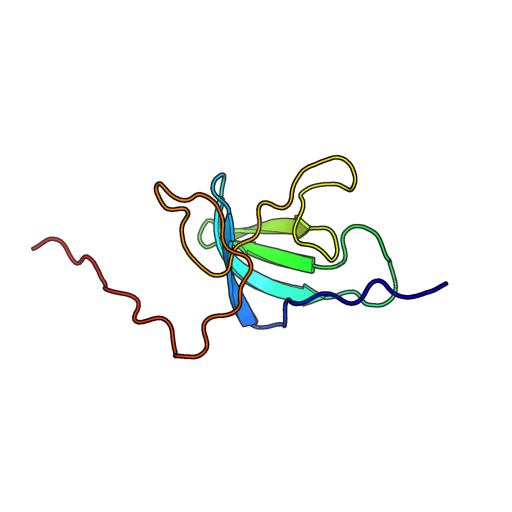. LYS A 1 84 ? -15.621 8.859 5.501 1.00 47.28 84 LYS A CA 1
ATOM 683 C C . LYS A 1 84 ? -15.001 8.253 6.753 1.00 47.28 84 LYS A C 1
ATOM 685 O O . LYS A 1 84 ? -14.846 7.040 6.835 1.00 47.28 84 LYS A O 1
ATOM 690 N N . TYR A 1 85 ? -14.648 9.099 7.716 1.00 43.03 85 TYR A N 1
ATOM 691 C CA . TYR A 1 85 ? -14.439 8.660 9.085 1.00 43.03 85 TYR A CA 1
ATOM 692 C C . TYR A 1 85 ? -15.721 7.957 9.541 1.00 43.03 85 TYR A C 1
ATOM 694 O O . TYR A 1 85 ? -16.744 8.604 9.765 1.00 43.03 85 TYR A O 1
ATOM 702 N N . ILE A 1 86 ? -15.691 6.632 9.663 1.00 44.47 86 ILE A N 1
ATOM 703 C CA . ILE A 1 86 ? -16.666 5.924 10.488 1.00 44.47 86 ILE A CA 1
ATOM 704 C C . ILE A 1 86 ? -16.204 6.147 11.929 1.00 44.47 86 ILE A C 1
ATOM 706 O O . ILE A 1 86 ? -15.541 5.304 12.524 1.00 44.47 86 ILE A O 1
ATOM 710 N N . ILE A 1 87 ? -16.506 7.325 12.477 1.00 38.88 87 ILE A N 1
ATOM 711 C CA . ILE A 1 87 ? -16.534 7.499 13.927 1.00 38.88 87 ILE A CA 1
ATOM 712 C C . ILE A 1 87 ? -17.847 6.851 14.353 1.00 38.88 87 ILE A C 1
ATOM 714 O O . ILE A 1 87 ? -18.924 7.409 14.134 1.00 38.88 87 ILE A O 1
ATOM 718 N N . LYS A 1 88 ? -17.769 5.620 14.869 1.00 41.03 88 LYS A N 1
ATOM 719 C CA . LYS A 1 88 ? -18.881 5.050 15.630 1.00 41.03 88 LYS A CA 1
ATOM 720 C C . LYS A 1 88 ? -19.108 5.970 16.836 1.00 41.03 88 LYS A C 1
ATOM 722 O O . LYS A 1 88 ? -18.153 6.268 17.549 1.00 41.03 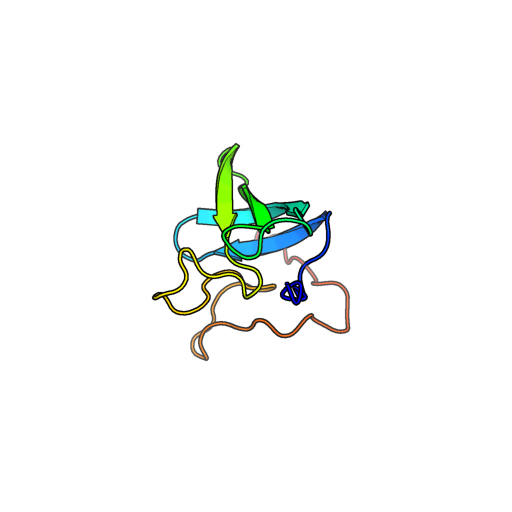88 LYS A O 1
ATOM 727 N N . LYS A 1 89 ? -20.342 6.470 16.951 1.00 38.53 89 LYS A N 1
ATOM 728 C CA . LYS A 1 89 ? -20.869 7.162 18.132 1.00 38.53 89 LYS A CA 1
ATOM 729 C C . LYS A 1 89 ? -20.721 6.302 19.380 1.00 38.53 89 LYS A C 1
ATOM 731 O O . LYS A 1 89 ? -20.828 5.063 19.228 1.00 38.53 89 LYS A O 1
#

Sequence (89 aa):
MSSKKTIFKINDRVFDILFGWGTVKHINNMIDDFCVQVTFDSKLRIWYTANGALNELYTPTLSFTEYTIKGLSQTRPKAPLKYKYIIKK

Foldseek 3Di:
DDFDAAPDDFQQWKQFPVQGIWTFHFAARPDQWQRTWTQGPVRDIATAGSDQHSGPVDDHRIASDDADVVGGHNDDDPDPPPPPPPPPD

Radius of gyration: 13.46 Å; chains: 1; bounding box: 38×27×38 Å

Secondary structure (DSSP, 8-state):
------S--TT-EEEETTTEEEEEEEE-TT-SSS-EEEEETTS-EEEE-TTS-SSTTSPP--BSS--BTTB---PPPSS----------